Protein AF-A0A126QD47-F1 (afdb_monomer_lite)

Radius of gyration: 19.39 Å; chains: 1; bounding box: 44×40×45 Å

Sequence (115 aa):
MYHCKGTLRVDGKDSHFLIHETQEEDDDRTRIYTSTEMDGAIQYGKPGKRTPMWLSSIMKKEMKYLNDILHGMKPTEEFEKLLTGEAARAAIATADACTKSRYENRKVEVAEITG

Structure (mmCIF, N/CA/C/O backbone):
data_AF-A0A126QD47-F1
#
_entry.id   AF-A0A126QD47-F1
#
loop_
_atom_site.group_PDB
_atom_site.id
_atom_site.type_symbol
_atom_site.label_atom_id
_atom_site.label_alt_id
_atom_site.label_comp_id
_atom_site.label_asym_id
_atom_site.label_entity_id
_atom_site.label_seq_id
_atom_site.pdbx_PDB_ins_code
_atom_site.Cartn_x
_atom_site.Cartn_y
_atom_site.Cartn_z
_atom_site.occupancy
_atom_site.B_iso_or_equiv
_atom_site.auth_seq_id
_atom_site.auth_comp_id
_atom_site.auth_asym_id
_atom_site.auth_atom_id
_atom_site.pdbx_PDB_model_num
ATOM 1 N N . MET A 1 1 ? 19.389 5.104 5.830 1.00 56.38 1 MET A N 1
ATOM 2 C CA . MET A 1 1 ? 18.564 4.238 4.957 1.00 56.38 1 MET A CA 1
ATOM 3 C C . MET A 1 1 ? 18.285 5.015 3.673 1.00 56.38 1 MET A C 1
ATOM 5 O O . MET A 1 1 ? 17.180 5.488 3.475 1.00 56.38 1 MET A O 1
ATOM 9 N N . TYR A 1 2 ? 19.326 5.253 2.869 1.00 69.06 2 TYR A N 1
ATOM 10 C CA . TYR A 1 2 ? 19.276 6.216 1.756 1.00 69.06 2 TYR A CA 1
ATOM 11 C C . TYR A 1 2 ? 19.409 5.561 0.381 1.00 69.06 2 TYR A C 1
ATOM 13 O O . TYR A 1 2 ? 18.902 6.090 -0.596 1.00 69.06 2 TYR A O 1
ATOM 21 N N . HIS A 1 3 ? 20.062 4.400 0.315 1.00 85.44 3 HIS A N 1
ATOM 22 C CA . HIS A 1 3 ? 20.244 3.641 -0.917 1.00 85.44 3 HIS A CA 1
ATOM 23 C C . HIS A 1 3 ? 19.106 2.637 -1.067 1.00 85.44 3 HIS A C 1
ATOM 25 O O . HIS A 1 3 ? 18.998 1.703 -0.269 1.00 85.44 3 HIS A O 1
ATOM 31 N N . CYS A 1 4 ? 18.251 2.863 -2.060 1.00 92.19 4 CYS A N 1
ATOM 32 C CA . CYS A 1 4 ? 17.150 1.974 -2.396 1.00 92.19 4 CYS A CA 1
ATOM 33 C C . CYS A 1 4 ? 17.709 0.694 -3.020 1.00 92.19 4 CYS A C 1
ATOM 35 O O . CYS A 1 4 ? 18.307 0.738 -4.090 1.00 92.19 4 CYS A O 1
ATOM 37 N N . LYS A 1 5 ? 17.574 -0.420 -2.299 1.00 92.38 5 LYS A N 1
ATOM 38 C CA . LYS A 1 5 ? 17.831 -1.785 -2.767 1.00 92.38 5 LYS A CA 1
ATOM 39 C C . LYS A 1 5 ? 17.289 -2.779 -1.745 1.00 92.38 5 LYS A C 1
ATOM 41 O O . LYS A 1 5 ? 17.285 -2.499 -0.544 1.00 92.38 5 LYS A O 1
ATOM 46 N N . GLY A 1 6 ? 16.865 -3.943 -2.216 1.00 93.06 6 GLY A N 1
ATOM 47 C CA . GLY A 1 6 ? 16.581 -5.092 -1.371 1.00 93.06 6 GLY A CA 1
ATOM 48 C C . GLY A 1 6 ? 17.880 -5.805 -1.029 1.00 93.06 6 GLY A C 1
ATOM 49 O O . GLY A 1 6 ? 18.714 -6.011 -1.908 1.00 93.06 6 GLY A O 1
ATOM 50 N N . THR A 1 7 ? 18.058 -6.185 0.235 1.00 94.56 7 THR A N 1
ATOM 51 C CA . THR A 1 7 ? 19.180 -7.026 0.670 1.00 94.56 7 THR A CA 1
ATOM 52 C C . THR A 1 7 ? 18.624 -8.316 1.250 1.00 94.56 7 THR A C 1
ATOM 54 O O . THR A 1 7 ? 17.845 -8.283 2.201 1.00 94.56 7 THR A O 1
ATOM 57 N N . LEU A 1 8 ? 19.044 -9.449 0.693 1.00 94.81 8 LEU A N 1
ATOM 58 C CA . LEU A 1 8 ? 18.697 -10.779 1.177 1.00 94.81 8 LEU A CA 1
ATOM 59 C C . LEU A 1 8 ? 19.953 -11.463 1.730 1.00 94.81 8 LEU A C 1
ATOM 61 O O . LEU A 1 8 ? 20.908 -11.706 0.990 1.00 94.81 8 LEU A O 1
ATOM 65 N N . ARG A 1 9 ? 19.921 -11.785 3.029 1.00 95.81 9 ARG A N 1
ATOM 66 C CA . ARG A 1 9 ? 20.972 -12.507 3.758 1.00 95.81 9 ARG A CA 1
ATOM 67 C C . ARG A 1 9 ? 20.592 -13.983 3.881 1.00 95.81 9 ARG A C 1
ATOM 69 O O . ARG A 1 9 ? 19.625 -14.294 4.569 1.00 95.81 9 ARG A O 1
ATOM 76 N N . VAL A 1 10 ? 21.370 -14.883 3.283 1.00 96.06 10 VAL A N 1
ATOM 77 C CA . VAL A 1 10 ? 21.212 -16.345 3.427 1.00 96.06 10 VAL A CA 1
ATOM 78 C C . VAL A 1 10 ? 22.579 -16.957 3.707 1.00 96.06 10 VAL A C 1
ATOM 80 O O . VAL A 1 10 ? 23.542 -16.643 3.013 1.00 96.06 10 VAL A O 1
ATOM 83 N N . ASP A 1 11 ? 22.687 -17.779 4.754 1.00 95.06 11 ASP A N 1
ATOM 84 C CA . ASP A 1 11 ? 23.931 -18.454 5.165 1.00 95.06 11 ASP A CA 1
ATOM 85 C C . ASP A 1 11 ? 25.148 -17.516 5.273 1.00 95.06 11 ASP A C 1
ATOM 87 O O . ASP A 1 11 ? 26.261 -17.822 4.845 1.00 95.06 11 ASP A O 1
ATOM 91 N N . GLY A 1 12 ? 24.924 -16.312 5.807 1.00 94.06 12 GLY A N 1
ATOM 92 C CA . GLY A 1 12 ? 25.965 -15.291 5.958 1.00 94.06 12 GLY A CA 1
ATOM 93 C C . GLY A 1 12 ? 26.360 -14.564 4.666 1.00 94.06 12 GLY A C 1
ATOM 94 O O . GLY A 1 12 ? 27.220 -13.687 4.722 1.00 94.06 12 GLY A O 1
ATOM 95 N N . LYS A 1 13 ? 25.729 -14.861 3.523 1.00 95.19 13 L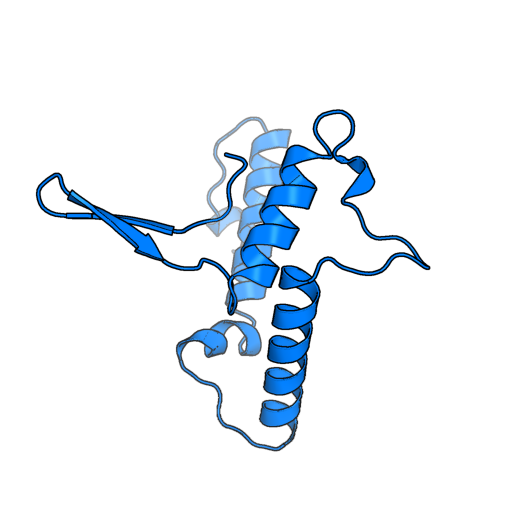YS A N 1
ATOM 96 C CA . LYS A 1 13 ? 25.953 -14.176 2.241 1.00 95.19 13 LYS A CA 1
ATOM 97 C C . LYS A 1 13 ? 24.848 -13.171 1.945 1.00 95.19 13 LYS A C 1
ATOM 99 O O . LYS A 1 13 ? 23.672 -13.470 2.132 1.00 95.19 13 LYS A O 1
ATOM 104 N N . ASP A 1 14 ? 25.245 -12.006 1.445 1.00 95.88 14 ASP A N 1
ATOM 105 C CA . ASP A 1 14 ? 24.334 -10.988 0.926 1.00 95.88 14 ASP A CA 1
ATOM 106 C C . ASP A 1 14 ? 24.128 -11.130 -0.577 1.00 95.88 14 ASP A C 1
ATOM 108 O O . ASP A 1 14 ? 25.084 -11.237 -1.346 1.00 95.88 14 ASP A O 1
ATOM 112 N N . SER A 1 15 ? 22.873 -11.022 -0.991 1.00 94.81 15 SER A N 1
ATOM 113 C CA . SER A 1 15 ? 22.475 -10.746 -2.367 1.00 94.81 15 SER A CA 1
ATOM 114 C C . SER A 1 15 ? 21.606 -9.494 -2.403 1.00 94.81 15 SER A C 1
ATOM 116 O O . SER A 1 15 ? 21.002 -9.115 -1.396 1.00 94.81 15 SER A O 1
ATOM 118 N N . HIS A 1 16 ? 21.576 -8.832 -3.556 1.00 93.69 16 HIS A N 1
ATOM 119 C CA . HIS A 1 16 ? 20.809 -7.609 -3.746 1.00 93.69 16 HIS A CA 1
ATOM 120 C C . HIS A 1 16 ? 19.796 -7.786 -4.871 1.00 93.69 16 HIS A C 1
ATOM 122 O O . HIS A 1 16 ? 20.074 -8.479 -5.848 1.00 93.69 16 HIS A O 1
ATOM 128 N N . PHE A 1 17 ? 18.642 -7.146 -4.728 1.00 95.19 17 PHE A N 1
ATOM 129 C CA . PHE A 1 17 ? 17.587 -7.120 -5.735 1.00 95.19 17 PHE A CA 1
ATOM 130 C C . PHE A 1 17 ? 16.934 -5.736 -5.782 1.00 95.19 17 PHE A C 1
ATOM 132 O O . PHE A 1 17 ? 17.071 -4.948 -4.841 1.00 95.19 17 PHE A O 1
ATOM 139 N N . LEU A 1 18 ? 16.253 -5.437 -6.887 1.00 96.00 18 LEU A N 1
ATOM 140 C CA . LEU A 1 18 ? 15.572 -4.159 -7.075 1.00 96.00 18 LEU A CA 1
ATOM 141 C C . LEU A 1 18 ? 14.333 -4.071 -6.178 1.00 96.00 18 LEU A C 1
ATOM 143 O O . LEU A 1 18 ? 13.591 -5.044 -6.047 1.00 96.00 18 LEU A O 1
ATOM 147 N N . ILE A 1 19 ? 14.111 -2.913 -5.558 1.00 94.88 19 ILE A N 1
ATOM 148 C CA . ILE A 1 19 ? 12.860 -2.638 -4.829 1.00 94.88 19 ILE A CA 1
ATOM 149 C C . ILE A 1 19 ? 11.772 -2.204 -5.806 1.00 94.88 19 ILE A C 1
ATOM 151 O O . ILE A 1 19 ? 10.604 -2.565 -5.645 1.00 94.88 19 ILE A O 1
ATOM 155 N N . HIS A 1 20 ? 12.158 -1.410 -6.797 1.00 95.00 20 HIS A N 1
ATOM 156 C CA . HIS A 1 20 ? 11.292 -0.939 -7.862 1.00 95.00 20 HIS A CA 1
ATOM 157 C C . HIS A 1 20 ? 11.495 -1.743 -9.154 1.00 95.00 20 HIS A C 1
ATOM 159 O O . HIS A 1 20 ? 12.273 -2.694 -9.195 1.00 95.00 20 HIS A O 1
ATOM 165 N N . GLU A 1 21 ? 10.728 -1.434 -10.200 1.00 93.12 21 GLU A N 1
ATOM 166 C CA . GLU A 1 21 ? 10.700 -2.270 -11.407 1.00 93.12 21 GLU A CA 1
ATOM 167 C C . GLU A 1 21 ? 12.016 -2.203 -12.188 1.00 93.12 21 GLU A C 1
ATOM 169 O O . GLU A 1 21 ? 12.393 -3.170 -12.852 1.00 93.12 21 GLU A O 1
ATOM 174 N N . THR A 1 22 ? 12.731 -1.080 -12.086 1.00 95.88 22 THR A N 1
ATOM 175 C CA . THR A 1 22 ? 14.000 -0.863 -12.778 1.00 95.88 22 THR A CA 1
ATOM 176 C C . THR A 1 22 ? 15.051 -0.222 -11.875 1.00 95.88 22 THR A C 1
ATOM 178 O O . THR A 1 22 ? 14.740 0.392 -10.851 1.00 95.88 22 THR A O 1
ATOM 181 N N . GLN A 1 23 ? 16.320 -0.341 -12.279 1.00 95.69 23 GLN A N 1
ATOM 182 C CA . GLN A 1 23 ? 17.434 0.311 -11.588 1.00 95.69 23 GLN A CA 1
ATOM 183 C C . GLN A 1 23 ? 17.271 1.836 -11.585 1.00 95.69 23 GLN A C 1
ATOM 185 O O . GLN A 1 23 ? 17.573 2.470 -10.579 1.00 95.69 23 GLN A O 1
ATOM 190 N N . GLU A 1 24 ? 16.739 2.432 -12.660 1.00 96.19 24 GLU A N 1
ATOM 191 C CA . GLU A 1 24 ? 16.526 3.882 -12.718 1.00 96.19 24 GLU A CA 1
ATOM 192 C C . GLU A 1 24 ? 15.530 4.370 -11.656 1.00 96.19 24 GLU A C 1
ATOM 194 O O . GLU A 1 24 ? 15.697 5.462 -11.118 1.00 96.19 24 GLU A O 1
ATOM 199 N N . GLU A 1 25 ? 14.504 3.579 -11.326 1.00 95.44 25 GLU A N 1
ATOM 200 C CA . GLU A 1 25 ? 13.537 3.927 -10.277 1.00 95.44 25 GLU A CA 1
ATOM 201 C C . GLU A 1 25 ? 14.159 3.868 -8.872 1.00 95.44 25 GLU A C 1
ATOM 203 O O . GLU A 1 25 ? 13.915 4.757 -8.047 1.00 95.44 25 GLU A O 1
ATOM 208 N N . ASP A 1 26 ? 14.992 2.857 -8.609 1.00 95.25 26 ASP A N 1
ATOM 209 C CA . ASP A 1 26 ? 15.757 2.730 -7.362 1.00 95.25 26 ASP A CA 1
ATOM 210 C C . ASP A 1 26 ? 16.810 3.846 -7.226 1.00 95.25 26 ASP A C 1
ATOM 212 O O . ASP A 1 26 ? 16.981 4.421 -6.141 1.00 95.25 26 ASP A O 1
ATOM 216 N N . ASP A 1 27 ? 17.471 4.215 -8.324 1.00 94.56 27 ASP A N 1
ATOM 217 C CA . ASP A 1 27 ? 18.439 5.312 -8.376 1.00 94.56 27 ASP A CA 1
ATOM 218 C C . ASP A 1 27 ? 17.755 6.672 -8.176 1.00 94.56 27 ASP A C 1
ATOM 220 O O . ASP A 1 27 ? 18.241 7.497 -7.395 1.00 94.56 27 ASP A O 1
ATOM 224 N N . ASP A 1 28 ? 16.596 6.903 -8.807 1.00 92.94 28 ASP A N 1
ATOM 225 C CA . ASP A 1 28 ? 15.779 8.109 -8.619 1.00 92.94 28 ASP A CA 1
ATOM 226 C C . ASP A 1 28 ? 15.368 8.264 -7.153 1.00 92.94 28 ASP A C 1
ATOM 228 O O . ASP A 1 28 ? 15.543 9.334 -6.559 1.00 92.94 28 ASP A O 1
ATOM 232 N N . ARG A 1 29 ? 14.893 7.179 -6.528 1.00 91.75 29 ARG A N 1
ATOM 233 C CA . ARG A 1 29 ? 14.544 7.180 -5.106 1.00 91.75 29 ARG A CA 1
ATOM 234 C C . ARG A 1 29 ? 15.764 7.442 -4.232 1.00 91.75 29 ARG A C 1
ATOM 236 O O . ARG A 1 29 ? 15.691 8.295 -3.348 1.00 91.75 29 ARG A O 1
ATOM 243 N N . THR A 1 30 ? 16.882 6.769 -4.492 1.00 92.06 30 THR A N 1
ATOM 244 C CA . THR A 1 30 ? 18.137 6.994 -3.764 1.00 92.06 30 THR A CA 1
ATOM 245 C C . THR A 1 30 ? 18.543 8.462 -3.832 1.00 92.06 30 THR A C 1
ATOM 247 O O . THR A 1 30 ? 18.771 9.085 -2.799 1.00 92.06 30 THR A O 1
ATOM 250 N N . ARG A 1 31 ? 18.549 9.050 -5.033 1.00 91.00 31 A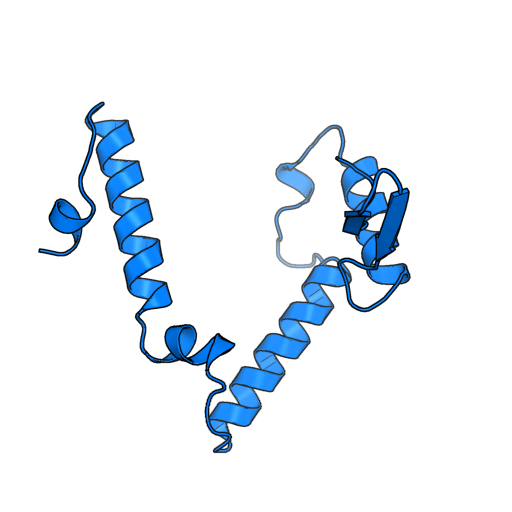RG A N 1
ATOM 251 C CA . ARG A 1 31 ? 18.872 10.461 -5.271 1.00 91.00 31 ARG A CA 1
ATOM 252 C C . ARG A 1 31 ? 17.923 11.407 -4.531 1.00 91.00 31 ARG A C 1
ATOM 254 O O . ARG A 1 31 ? 18.368 12.403 -3.967 1.00 91.00 31 ARG A O 1
ATOM 261 N N . ILE A 1 32 ? 16.618 11.133 -4.527 1.00 89.00 32 ILE A N 1
ATOM 262 C CA . ILE A 1 32 ? 15.640 11.959 -3.803 1.00 89.00 32 ILE A CA 1
ATOM 263 C C . ILE A 1 32 ? 15.954 11.947 -2.307 1.00 89.00 32 ILE A C 1
ATOM 265 O O . ILE A 1 32 ? 16.126 13.013 -1.724 1.00 89.00 32 ILE A O 1
ATOM 269 N N . TYR A 1 33 ? 16.101 10.768 -1.704 1.00 87.31 33 TYR A N 1
ATOM 270 C CA . TYR A 1 33 ? 16.293 10.654 -0.258 1.00 87.31 33 TYR A CA 1
ATOM 271 C C . TYR A 1 33 ? 17.689 11.081 0.216 1.00 87.31 33 TYR A C 1
ATOM 273 O O . TYR A 1 33 ? 17.814 11.492 1.366 1.00 87.31 33 TYR A O 1
ATOM 281 N N . THR A 1 34 ? 18.717 11.046 -0.640 1.00 86.81 34 THR A N 1
ATOM 282 C CA . THR A 1 34 ? 20.033 11.639 -0.335 1.00 86.81 34 THR A CA 1
ATOM 283 C C . THR A 1 34 ? 20.057 13.158 -0.514 1.00 86.81 34 THR A C 1
ATOM 285 O O . THR A 1 34 ? 20.789 13.838 0.194 1.00 86.81 34 THR A O 1
ATOM 288 N N . SER A 1 35 ? 19.262 13.716 -1.435 1.00 78.31 35 SER A N 1
ATOM 289 C CA . SER A 1 35 ? 19.246 15.165 -1.707 1.00 78.31 35 SER A CA 1
ATOM 290 C C . SER A 1 35 ? 18.349 15.980 -0.768 1.00 78.31 35 SER A C 1
ATOM 292 O O . SER A 1 35 ? 18.590 17.171 -0.584 1.00 78.31 35 SER A O 1
ATOM 294 N N . THR A 1 36 ? 17.321 15.376 -0.159 1.00 62.72 36 THR A N 1
ATOM 295 C CA . THR A 1 36 ? 16.351 16.082 0.702 1.00 62.72 36 THR A CA 1
ATOM 296 C C . THR A 1 36 ? 16.733 16.128 2.187 1.00 62.72 36 THR A C 1
ATOM 298 O O . THR A 1 36 ? 15.855 16.347 3.017 1.00 62.72 36 THR A O 1
ATOM 301 N N . GLU A 1 37 ? 18.007 15.930 2.551 1.00 55.69 37 GLU A N 1
ATOM 302 C CA . GLU A 1 37 ? 18.456 15.810 3.955 1.00 55.69 37 GLU A CA 1
ATOM 303 C C . GLU A 1 37 ? 18.105 17.003 4.868 1.00 55.69 37 GLU A C 1
ATOM 305 O O . GLU A 1 37 ? 18.147 16.852 6.086 1.00 55.69 37 GLU A O 1
ATOM 310 N N . MET A 1 38 ? 17.706 18.162 4.327 1.00 51.31 38 MET A N 1
ATOM 311 C CA . MET A 1 38 ? 17.384 19.350 5.132 1.00 51.31 38 MET A CA 1
ATOM 312 C C . MET A 1 38 ? 15.899 19.748 5.182 1.00 51.31 38 MET A C 1
ATOM 314 O O . MET A 1 38 ? 15.546 20.552 6.041 1.00 51.31 38 MET A O 1
ATOM 318 N N . ASP A 1 39 ? 15.019 19.210 4.324 1.00 60.09 39 ASP A N 1
ATOM 319 C CA . ASP A 1 39 ? 13.583 19.549 4.363 1.00 60.09 39 ASP A CA 1
ATOM 320 C C . ASP A 1 39 ? 12.681 18.463 3.742 1.00 60.09 39 ASP A C 1
ATOM 322 O O . ASP A 1 39 ? 12.399 18.438 2.538 1.00 60.09 39 ASP A O 1
ATOM 326 N N . GLY A 1 40 ? 12.171 17.572 4.596 1.00 65.06 40 GLY A N 1
ATOM 327 C CA . GLY A 1 40 ? 11.204 16.539 4.216 1.00 65.06 40 GLY A CA 1
ATOM 328 C C . GLY A 1 40 ? 9.863 17.092 3.712 1.00 65.06 40 GLY A C 1
ATOM 329 O O . GLY A 1 40 ? 9.136 16.371 3.026 1.00 65.06 40 GLY A O 1
ATOM 330 N N . ALA A 1 41 ? 9.536 18.369 3.962 1.00 65.12 41 ALA A N 1
ATOM 331 C CA . ALA A 1 41 ? 8.314 18.986 3.445 1.00 65.12 41 ALA A CA 1
ATOM 332 C C . ALA A 1 41 ? 8.319 19.084 1.906 1.00 65.12 41 ALA A C 1
ATOM 334 O O . ALA A 1 41 ? 7.263 19.103 1.267 1.00 65.12 41 ALA A O 1
ATOM 335 N N . ILE A 1 42 ? 9.501 19.075 1.276 1.00 63.19 42 ILE A N 1
ATOM 336 C CA . ILE A 1 42 ? 9.652 19.121 -0.186 1.00 63.19 42 ILE A CA 1
ATOM 337 C C . ILE A 1 42 ? 9.033 17.886 -0.862 1.00 63.19 42 ILE A C 1
ATOM 339 O O . ILE A 1 42 ? 8.568 17.998 -2.005 1.00 63.19 42 ILE A O 1
ATOM 343 N N . GLN A 1 43 ? 8.966 16.752 -0.156 1.00 77.88 43 GLN A N 1
ATOM 344 C CA . GLN A 1 43 ? 8.424 15.487 -0.660 1.00 77.88 43 GLN A CA 1
ATOM 345 C C . GLN A 1 43 ? 6.892 15.496 -0.803 1.00 77.88 43 GLN A C 1
ATOM 347 O O . GLN A 1 43 ? 6.344 14.667 -1.529 1.00 77.88 43 GLN A O 1
ATOM 352 N N . TYR A 1 44 ? 6.191 16.454 -0.185 1.00 85.44 44 TYR A N 1
ATOM 353 C CA . TYR A 1 44 ? 4.744 16.580 -0.335 1.00 85.44 44 TYR A CA 1
ATOM 354 C C . TYR A 1 44 ? 4.378 17.199 -1.692 1.00 85.44 44 TYR A C 1
ATOM 356 O O . TYR A 1 44 ? 4.949 18.204 -2.153 1.00 85.44 44 TYR A O 1
ATOM 364 N N . GLY A 1 45 ? 3.400 16.568 -2.342 1.00 87.56 45 GLY A N 1
ATOM 365 C CA . GLY A 1 45 ? 2.843 17.018 -3.611 1.00 87.56 45 GLY A CA 1
ATOM 366 C C . GLY A 1 45 ? 2.133 18.368 -3.486 1.00 87.56 45 GLY A C 1
ATOM 367 O O . GLY A 1 45 ? 1.576 18.709 -2.447 1.00 87.56 45 GLY A O 1
ATOM 368 N N . LYS A 1 46 ? 2.151 19.145 -4.571 1.00 89.06 46 LYS A N 1
ATOM 369 C CA . LYS A 1 46 ? 1.339 20.357 -4.755 1.00 89.06 46 LYS A CA 1
ATOM 370 C C . LYS A 1 46 ? 1.052 20.550 -6.249 1.00 89.06 46 LYS A C 1
ATOM 372 O O . LYS A 1 46 ? 1.810 20.005 -7.060 1.00 89.06 46 LYS A O 1
ATOM 377 N N . PRO A 1 47 ? 0.021 21.320 -6.639 1.00 93.06 47 PRO A N 1
ATOM 378 C CA . PRO A 1 47 ? -0.257 21.593 -8.046 1.00 93.06 47 PRO A CA 1
ATOM 379 C C . PRO A 1 47 ? 0.993 22.069 -8.800 1.00 93.06 47 PRO A C 1
ATOM 381 O O . PRO A 1 47 ? 1.767 22.882 -8.292 1.00 93.06 47 PRO A O 1
ATOM 384 N N . GLY A 1 48 ? 1.213 21.519 -9.995 1.00 91.25 48 GLY A N 1
ATOM 385 C CA . GLY A 1 48 ? 2.377 21.822 -10.834 1.00 91.25 48 GLY A CA 1
ATOM 386 C C . GLY A 1 48 ? 3.661 21.042 -10.510 1.00 91.25 48 GLY A C 1
ATOM 387 O O . GLY A 1 48 ? 4.611 21.127 -11.285 1.00 91.25 48 GLY A O 1
ATOM 388 N N . LYS A 1 49 ? 3.719 20.252 -9.425 1.00 89.50 49 LYS A N 1
ATOM 389 C CA . LYS A 1 49 ? 4.835 19.317 -9.184 1.00 89.50 49 LYS A CA 1
ATOM 390 C C . LYS A 1 49 ? 4.596 17.974 -9.879 1.00 89.50 49 LYS A C 1
ATOM 392 O O . LYS A 1 49 ? 3.486 17.450 -9.863 1.00 89.50 49 LYS A O 1
ATOM 397 N N . ARG A 1 50 ? 5.665 17.391 -10.431 1.00 88.38 50 ARG A N 1
ATOM 398 C CA . ARG A 1 50 ? 5.676 16.003 -10.920 1.00 88.38 50 ARG A CA 1
ATOM 399 C C . ARG A 1 50 ? 6.024 15.036 -9.791 1.00 88.38 50 ARG A C 1
ATOM 401 O O . ARG A 1 50 ? 6.777 15.392 -8.886 1.00 88.38 50 ARG A O 1
ATOM 408 N N . THR A 1 51 ? 5.475 13.829 -9.859 1.00 91.62 51 THR A N 1
ATOM 409 C CA . THR A 1 51 ? 5.794 12.738 -8.934 1.00 91.62 51 THR A CA 1
ATOM 410 C C . THR A 1 51 ? 7.157 12.107 -9.265 1.00 91.62 51 THR A C 1
ATOM 412 O O . THR A 1 51 ? 7.579 12.157 -10.423 1.00 91.62 51 THR A O 1
ATOM 415 N N . PRO A 1 52 ? 7.850 11.516 -8.271 1.00 93.00 52 PRO A N 1
ATOM 416 C CA . PRO A 1 52 ? 9.014 10.652 -8.495 1.00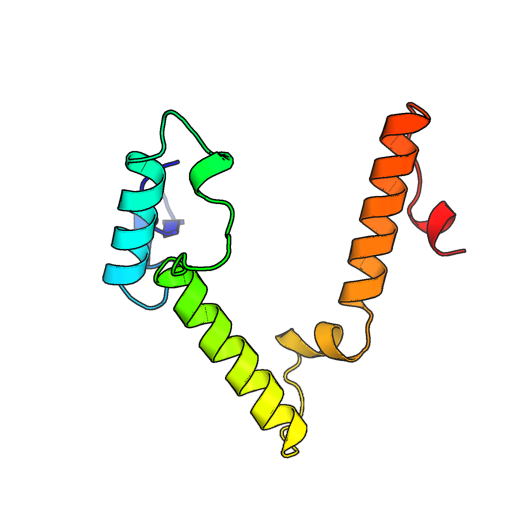 93.00 52 PRO A CA 1
ATOM 417 C C . PRO A 1 52 ? 8.717 9.479 -9.432 1.00 93.00 52 PRO A C 1
ATOM 419 O O . PRO A 1 52 ? 7.558 9.066 -9.545 1.00 93.00 52 PRO A O 1
ATOM 422 N N . MET A 1 53 ? 9.753 8.899 -10.048 1.00 94.62 53 MET A N 1
ATOM 423 C CA . MET A 1 53 ? 9.583 7.815 -11.027 1.00 94.62 53 MET A CA 1
ATOM 424 C C . MET A 1 53 ? 8.874 6.604 -10.416 1.00 94.62 53 MET A C 1
ATOM 426 O O . MET A 1 53 ? 7.822 6.198 -10.908 1.00 94.62 53 MET A O 1
ATOM 430 N N . TRP A 1 54 ? 9.377 6.120 -9.278 1.00 93.75 54 TRP A N 1
ATOM 431 C CA . TRP A 1 54 ? 8.814 4.975 -8.558 1.00 93.75 54 TRP A CA 1
ATOM 432 C C . TRP A 1 54 ? 7.336 5.168 -8.176 1.00 93.75 54 TRP A C 1
ATOM 434 O O . TRP A 1 54 ? 6.543 4.228 -8.242 1.00 93.75 54 TRP A O 1
ATOM 444 N N . LEU A 1 55 ? 6.934 6.396 -7.821 1.00 94.69 55 LEU A N 1
ATOM 445 C CA . LEU A 1 55 ? 5.544 6.714 -7.487 1.00 94.69 55 LEU A CA 1
ATOM 446 C C . LEU A 1 55 ? 4.673 6.796 -8.749 1.00 94.69 55 LEU A C 1
ATOM 448 O O . LEU A 1 55 ? 3.550 6.303 -8.767 1.00 94.69 55 LEU A O 1
ATOM 452 N N . SER A 1 56 ? 5.183 7.391 -9.830 1.00 94.88 56 SER A N 1
ATOM 453 C CA . SER A 1 56 ? 4.453 7.461 -11.099 1.00 94.88 56 SER A CA 1
ATOM 454 C C . SER A 1 56 ? 4.178 6.074 -11.682 1.00 94.88 56 SER A C 1
ATOM 456 O O . SER A 1 56 ? 3.078 5.828 -12.181 1.00 94.88 56 SER A O 1
ATOM 458 N N . SER A 1 57 ? 5.148 5.164 -11.608 1.00 95.75 57 SER A N 1
ATOM 459 C CA . SER A 1 57 ? 5.010 3.811 -12.147 1.00 95.75 57 SER A CA 1
ATOM 460 C C . SER A 1 57 ? 3.976 2.987 -11.388 1.00 95.75 57 SER A C 1
ATOM 462 O O . SER A 1 57 ? 3.116 2.373 -12.024 1.00 95.75 57 SER A O 1
ATOM 464 N N . ILE A 1 58 ? 3.961 3.038 -10.050 1.00 95.81 58 ILE A N 1
ATOM 465 C CA . ILE A 1 58 ? 2.931 2.325 -9.282 1.00 95.81 58 ILE A CA 1
ATOM 466 C C . ILE A 1 58 ? 1.532 2.919 -9.501 1.00 95.81 58 ILE A C 1
ATOM 468 O O . ILE A 1 58 ? 0.584 2.159 -9.673 1.00 95.81 58 ILE A O 1
ATOM 472 N N . MET A 1 59 ? 1.399 4.248 -9.631 1.00 96.81 59 MET A N 1
ATOM 473 C CA . MET A 1 59 ? 0.116 4.889 -9.971 1.00 96.81 59 MET A CA 1
ATOM 474 C C . MET A 1 59 ? -0.422 4.413 -11.328 1.00 96.81 59 MET A C 1
ATOM 476 O O . MET A 1 59 ? -1.618 4.174 -11.479 1.00 96.81 59 MET A O 1
ATOM 480 N N . LYS A 1 60 ? 0.448 4.247 -12.336 1.00 97.44 60 LYS A N 1
ATOM 481 C CA . LYS A 1 60 ? 0.041 3.702 -13.644 1.00 97.44 60 LYS A CA 1
ATOM 482 C C . LYS A 1 60 ? -0.453 2.261 -13.523 1.00 97.44 60 LYS A C 1
ATOM 484 O O . LYS A 1 60 ? -1.459 1.921 -14.143 1.00 97.44 60 LYS A O 1
ATOM 489 N N . LYS A 1 61 ? 0.236 1.428 -12.734 1.00 97.06 61 LYS A N 1
ATOM 490 C CA . LYS A 1 61 ? -0.167 0.036 -12.475 1.00 97.06 61 LYS A CA 1
ATOM 491 C C . LYS A 1 61 ? -1.513 -0.030 -11.755 1.00 97.06 61 LYS A C 1
ATOM 493 O O . LYS A 1 61 ? -2.386 -0.773 -12.190 1.00 97.06 61 LYS A O 1
ATOM 498 N N . GLU A 1 62 ? -1.708 0.798 -10.734 1.00 98.06 62 GLU A N 1
ATOM 499 C CA . GLU A 1 62 ? -2.964 0.897 -9.985 1.00 98.06 62 GLU A CA 1
ATOM 500 C C . GLU A 1 62 ? -4.133 1.330 -10.883 1.00 98.06 62 GLU A C 1
ATOM 502 O O . GLU A 1 62 ? -5.171 0.671 -10.912 1.00 98.06 62 GLU A O 1
ATOM 507 N N . MET A 1 63 ? -3.959 2.385 -11.688 1.00 98.44 63 MET A N 1
ATOM 508 C CA . MET A 1 63 ? -5.005 2.852 -12.609 1.00 98.44 63 MET A CA 1
ATOM 509 C C . MET A 1 63 ? -5.319 1.839 -13.707 1.00 98.44 63 MET A C 1
ATOM 511 O O . MET A 1 63 ? -6.480 1.689 -14.088 1.00 98.44 63 MET A O 1
ATOM 515 N N . LYS A 1 64 ? -4.309 1.110 -14.198 1.00 98.31 64 LYS A N 1
ATOM 516 C CA . LYS A 1 64 ? -4.533 -0.003 -15.121 1.00 98.31 64 LYS A CA 1
ATOM 517 C C . LYS A 1 64 ? -5.347 -1.114 -14.457 1.00 98.31 64 LYS A C 1
ATOM 519 O O . LYS A 1 64 ? -6.315 -1.568 -15.057 1.00 98.31 64 LYS A O 1
ATOM 524 N N . TYR A 1 65 ? -4.985 -1.522 -13.242 1.00 98.19 65 TYR A N 1
ATOM 525 C CA . TYR A 1 65 ? -5.703 -2.567 -12.513 1.00 98.19 65 TYR A CA 1
ATOM 526 C C . TYR A 1 65 ? -7.165 -2.172 -12.282 1.00 98.19 65 TYR A C 1
ATOM 528 O O . TYR A 1 65 ? -8.069 -2.929 -12.625 1.00 98.19 65 TYR A O 1
ATOM 536 N N . LEU A 1 66 ? -7.408 -0.945 -11.812 1.00 98.38 66 LEU A N 1
ATOM 537 C CA . LEU A 1 66 ? -8.756 -0.396 -11.678 1.00 98.38 66 LEU A CA 1
ATOM 538 C C . LEU A 1 66 ? -9.519 -0.445 -13.007 1.00 98.38 66 LEU A C 1
ATOM 540 O O . LEU A 1 66 ? -10.641 -0.944 -13.051 1.00 98.38 66 LEU A O 1
ATOM 544 N N . ASN A 1 67 ? -8.918 0.053 -14.091 1.00 98.62 67 ASN A N 1
ATOM 545 C CA . ASN A 1 67 ? -9.548 0.045 -15.406 1.00 98.62 67 ASN A CA 1
ATOM 546 C C . ASN A 1 67 ? -9.918 -1.375 -15.846 1.00 98.62 67 ASN A C 1
ATOM 548 O O . ASN A 1 67 ? -11.029 -1.597 -16.315 1.00 98.62 67 ASN A O 1
ATOM 552 N N . ASP A 1 68 ? -9.017 -2.337 -15.684 1.00 98.50 68 ASP A N 1
ATOM 553 C CA . ASP A 1 68 ? -9.257 -3.711 -16.107 1.00 98.50 68 ASP A CA 1
ATOM 554 C C . ASP A 1 68 ? -10.384 -4.372 -15.285 1.00 98.50 68 ASP A C 1
ATOM 556 O O . ASP A 1 68 ? -11.237 -5.055 -15.859 1.00 98.50 68 ASP A O 1
ATOM 560 N N . ILE A 1 69 ? -10.460 -4.113 -13.971 1.00 98.31 69 ILE A N 1
ATOM 561 C CA . ILE A 1 69 ? -11.580 -4.544 -13.111 1.00 98.31 69 ILE A CA 1
ATOM 562 C C . ILE A 1 69 ? -12.906 -3.957 -13.606 1.00 98.31 69 ILE A C 1
ATOM 564 O O . ILE A 1 69 ? -13.892 -4.683 -13.746 1.00 98.31 69 ILE A O 1
ATOM 568 N N . LEU A 1 70 ? -12.932 -2.663 -13.941 1.00 98.19 70 LEU A N 1
ATOM 569 C CA . LEU A 1 70 ? -14.124 -2.003 -14.489 1.00 98.19 70 LEU A CA 1
ATOM 570 C C . LEU A 1 70 ? -14.549 -2.569 -15.857 1.00 98.19 70 LEU A C 1
ATOM 572 O O . LEU A 1 70 ? -15.715 -2.452 -16.225 1.00 98.19 70 LEU A O 1
ATOM 576 N N . HIS A 1 71 ? -13.635 -3.221 -16.581 1.00 98.50 71 HIS A N 1
ATOM 577 C CA . HIS A 1 71 ? -13.904 -3.920 -17.842 1.00 98.50 71 HIS A CA 1
ATOM 578 C C . HIS A 1 71 ? -14.141 -5.433 -17.670 1.00 98.50 71 HIS A C 1
ATOM 580 O O . HIS A 1 71 ? -14.175 -6.169 -18.656 1.00 98.50 71 HIS A O 1
ATOM 586 N N . GLY A 1 72 ? -14.348 -5.912 -16.440 1.00 97.88 72 GLY A N 1
ATOM 587 C CA . GLY A 1 72 ? -14.774 -7.287 -16.166 1.00 97.88 72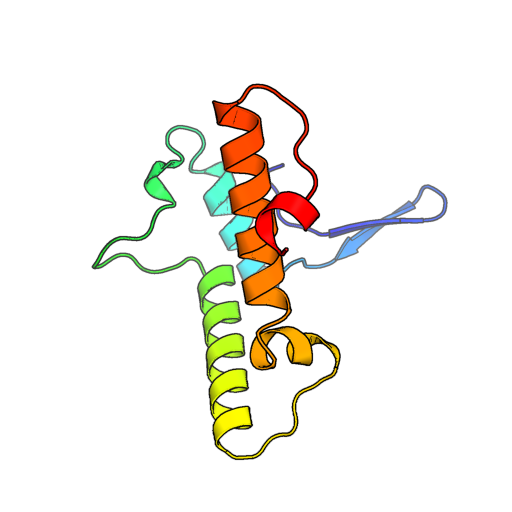 GLY A CA 1
ATOM 588 C C . GLY A 1 72 ? -13.650 -8.273 -15.845 1.00 97.88 72 GLY A C 1
ATOM 589 O O . GLY A 1 72 ? -13.909 -9.477 -15.773 1.00 97.88 72 GLY A O 1
ATOM 590 N N . MET A 1 73 ? -12.418 -7.804 -15.620 1.00 97.94 73 MET A N 1
ATOM 591 C CA . MET A 1 73 ? -11.387 -8.632 -14.990 1.00 97.94 73 MET A CA 1
ATOM 592 C C . MET A 1 73 ? -11.865 -9.084 -13.600 1.00 97.94 73 MET A C 1
ATOM 594 O O . MET A 1 73 ? -12.457 -8.310 -12.847 1.00 97.94 73 MET A O 1
ATOM 598 N N . LYS A 1 74 ? -11.593 -10.342 -13.239 1.00 97.25 74 LYS A N 1
ATOM 599 C CA . LYS A 1 74 ? -11.821 -10.824 -11.872 1.00 97.25 74 LYS A CA 1
ATOM 600 C C . LYS A 1 74 ? -10.679 -10.368 -10.955 1.00 97.25 74 LYS A C 1
ATOM 602 O O . LYS A 1 74 ? -9.528 -10.475 -11.378 1.00 97.25 74 LYS A O 1
ATOM 607 N N . PRO A 1 75 ? -10.967 -9.924 -9.720 1.00 96.06 75 PRO A N 1
ATOM 608 C CA . PRO A 1 75 ? -9.927 -9.565 -8.763 1.00 96.06 75 PRO A CA 1
ATOM 609 C C . PRO A 1 75 ? -8.967 -10.722 -8.492 1.00 96.06 75 PRO A C 1
ATOM 611 O O . PRO A 1 75 ? -9.396 -11.871 -8.374 1.00 96.06 75 PRO A O 1
ATOM 614 N N . THR A 1 76 ? -7.678 -10.417 -8.367 1.00 95.69 76 THR A N 1
ATOM 615 C CA . THR A 1 76 ? -6.703 -11.356 -7.805 1.00 95.69 76 THR A CA 1
ATOM 616 C C . THR A 1 76 ? -6.848 -11.415 -6.284 1.00 95.69 76 THR A C 1
ATOM 618 O O . THR A 1 76 ? -7.233 -10.427 -5.656 1.00 95.69 76 THR A O 1
ATOM 621 N N . GLU A 1 77 ? -6.500 -12.559 -5.688 1.00 96.75 77 GLU A N 1
ATOM 622 C CA . GLU A 1 77 ? -6.549 -12.773 -4.230 1.00 96.75 77 GLU A CA 1
ATOM 623 C C . GLU A 1 77 ? -5.757 -11.700 -3.463 1.00 96.75 77 GLU A C 1
ATOM 625 O O . GLU A 1 77 ? -6.212 -11.185 -2.446 1.00 96.75 77 GLU A O 1
ATOM 630 N N . GLU A 1 78 ? -4.608 -11.286 -4.007 1.00 97.31 78 GLU A N 1
ATOM 631 C CA . GLU A 1 78 ? -3.747 -10.252 -3.424 1.00 97.31 78 GLU A CA 1
ATOM 632 C C . GLU A 1 78 ? -4.466 -8.904 -3.221 1.00 97.31 78 GLU A C 1
ATOM 634 O O . GLU A 1 78 ? -4.259 -8.239 -2.205 1.00 97.31 78 GLU A O 1
ATOM 639 N N . PHE A 1 79 ? -5.333 -8.499 -4.156 1.00 97.38 79 PHE A N 1
ATOM 640 C CA . PHE A 1 79 ? -5.976 -7.178 -4.148 1.00 97.38 79 PHE A CA 1
ATOM 641 C C . PHE A 1 79 ? -7.467 -7.216 -3.805 1.00 97.38 79 PHE A C 1
ATOM 643 O O . PHE A 1 79 ? -8.111 -6.167 -3.758 1.00 97.38 79 PHE A O 1
ATOM 650 N N . GLU A 1 80 ? -8.036 -8.390 -3.538 1.00 97.25 80 GLU A N 1
ATOM 651 C CA . GLU A 1 80 ? -9.467 -8.562 -3.267 1.00 97.25 80 GLU A CA 1
ATOM 652 C C . GLU A 1 80 ? -9.956 -7.651 -2.130 1.00 97.25 80 GLU A C 1
ATOM 654 O O . GLU A 1 80 ? -10.969 -6.958 -2.253 1.00 97.25 80 GLU A O 1
ATOM 659 N N . LYS A 1 81 ? -9.178 -7.558 -1.047 1.00 98.12 81 LYS A N 1
ATOM 660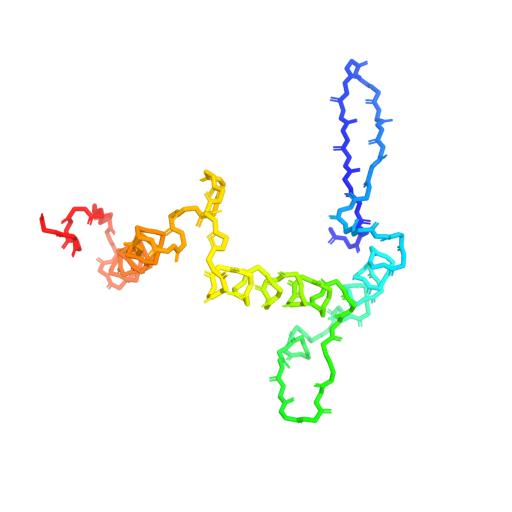 C CA . LYS A 1 81 ? -9.515 -6.751 0.137 1.00 98.12 81 LYS A CA 1
ATOM 661 C C . LYS A 1 81 ? -9.587 -5.247 -0.128 1.00 98.12 81 LYS A C 1
ATOM 663 O O . LYS A 1 81 ? -10.212 -4.522 0.653 1.00 98.12 81 LYS A O 1
ATOM 668 N N . LEU A 1 82 ? -8.973 -4.775 -1.216 1.00 98.06 82 LEU A N 1
ATOM 669 C CA . LEU A 1 82 ? -9.073 -3.384 -1.663 1.00 98.06 82 LEU A CA 1
ATOM 670 C C . LEU A 1 82 ? -10.442 -3.084 -2.296 1.00 98.06 82 LEU A C 1
ATOM 672 O O . LEU A 1 82 ? -10.840 -1.925 -2.356 1.00 98.06 82 LEU A O 1
ATOM 676 N N . LEU A 1 83 ? -11.185 -4.114 -2.720 1.00 97.75 83 LEU A N 1
ATOM 677 C CA . LEU A 1 83 ? -12.490 -3.991 -3.379 1.00 97.75 83 LEU A CA 1
ATOM 678 C C . LEU A 1 83 ? -13.666 -4.331 -2.451 1.00 97.75 83 LEU A C 1
ATOM 680 O O . LEU A 1 83 ? -14.748 -3.770 -2.599 1.00 97.75 83 LEU A O 1
ATOM 684 N N . THR A 1 84 ? -13.469 -5.203 -1.457 1.00 97.69 84 THR A N 1
ATOM 685 C CA . THR A 1 84 ? -14.509 -5.561 -0.464 1.00 97.69 84 THR A CA 1
ATOM 686 C C . THR A 1 84 ? -14.718 -4.483 0.612 1.00 97.69 84 THR A C 1
ATOM 688 O O . THR A 1 84 ? -15.679 -4.507 1.392 1.00 97.69 84 THR A O 1
ATOM 691 N N . GLY A 1 85 ? -13.792 -3.525 0.684 1.00 97.25 85 GLY A N 1
ATOM 692 C CA . GLY A 1 85 ? -13.717 -2.516 1.735 1.00 97.25 85 GLY A CA 1
ATOM 693 C C . GLY A 1 85 ? -13.155 -3.044 3.058 1.00 97.25 85 GLY A C 1
ATOM 694 O O . GLY A 1 85 ? -13.154 -2.301 4.036 1.00 97.25 85 GLY A O 1
ATOM 695 N N . GLU A 1 86 ? -12.688 -4.295 3.123 1.00 98.00 86 GLU A N 1
ATOM 696 C CA . GLU A 1 86 ? -12.032 -4.848 4.317 1.00 98.00 86 GLU A CA 1
ATOM 697 C C . GLU A 1 86 ? -10.774 -4.044 4.666 1.00 98.00 86 GLU A C 1
ATOM 699 O O . GLU A 1 86 ? -10.659 -3.543 5.783 1.00 98.00 86 GLU A O 1
ATOM 704 N N . ALA A 1 87 ? -9.876 -3.839 3.695 1.00 97.81 87 ALA A N 1
ATOM 705 C CA . ALA A 1 87 ? -8.628 -3.111 3.921 1.00 97.81 87 ALA A CA 1
ATOM 706 C C . ALA A 1 87 ? -8.880 -1.651 4.335 1.00 97.81 87 ALA A C 1
ATOM 708 O O . ALA A 1 87 ? -8.250 -1.152 5.267 1.00 97.81 87 ALA A O 1
ATOM 709 N N . ALA A 1 88 ? -9.843 -0.984 3.687 1.00 98.06 88 ALA A N 1
ATOM 710 C CA . ALA A 1 88 ? -10.208 0.394 4.004 1.00 98.06 88 ALA A CA 1
ATOM 711 C C . ALA A 1 88 ? -10.747 0.526 5.439 1.00 98.06 88 ALA A C 1
ATOM 713 O O . ALA A 1 88 ? -10.278 1.371 6.201 1.00 98.06 88 ALA A O 1
ATOM 714 N N . ARG A 1 89 ? -11.693 -0.337 5.837 1.00 98.00 89 ARG A N 1
ATOM 715 C CA . ARG A 1 89 ? -12.267 -0.315 7.192 1.00 98.00 89 ARG A CA 1
ATOM 716 C C . ARG A 1 89 ? -11.226 -0.665 8.252 1.00 98.00 89 ARG A C 1
ATOM 718 O O . ARG A 1 89 ? -11.155 0.025 9.262 1.00 98.00 89 ARG A O 1
ATOM 725 N N . ALA A 1 90 ? -10.395 -1.680 8.015 1.00 98.00 90 ALA A N 1
ATOM 726 C CA . ALA A 1 90 ? -9.354 -2.094 8.954 1.00 98.00 90 ALA A CA 1
ATOM 727 C C . ALA A 1 90 ? -8.301 -0.995 9.186 1.00 98.00 90 ALA A C 1
ATOM 729 O O . ALA A 1 90 ? -7.901 -0.750 10.329 1.00 98.00 90 ALA A O 1
ATOM 730 N N . ALA A 1 91 ? -7.882 -0.306 8.117 1.00 98.12 91 ALA A N 1
ATOM 731 C CA . ALA A 1 91 ? -6.915 0.784 8.201 1.00 98.12 91 ALA A CA 1
ATOM 732 C C . ALA A 1 91 ? -7.454 1.962 9.027 1.00 98.12 91 ALA A C 1
ATOM 734 O O . ALA A 1 91 ? -6.781 2.416 9.953 1.00 98.12 91 ALA A O 1
ATOM 735 N N . ILE A 1 92 ? -8.679 2.419 8.739 1.00 98.31 92 ILE A N 1
ATOM 736 C CA . ILE A 1 92 ? -9.291 3.539 9.467 1.00 98.31 92 ILE A CA 1
ATOM 737 C C . ILE A 1 92 ? -9.616 3.154 10.912 1.00 98.31 92 ILE A C 1
ATOM 739 O O . ILE A 1 92 ? -9.277 3.907 11.817 1.00 98.31 92 ILE A O 1
ATOM 743 N N . ALA A 1 93 ? -10.160 1.959 11.160 1.00 98.31 93 ALA A N 1
ATOM 744 C CA . ALA A 1 93 ? -10.452 1.503 12.519 1.00 98.31 93 ALA A CA 1
ATOM 745 C C . ALA A 1 93 ? -9.199 1.482 13.409 1.00 98.31 93 ALA A C 1
ATOM 747 O O . ALA A 1 93 ? -9.230 1.899 14.566 1.00 98.31 93 ALA A O 1
ATOM 748 N N . THR A 1 94 ? -8.071 1.035 12.854 1.00 98.50 94 THR A N 1
ATOM 749 C CA . THR A 1 94 ? -6.790 1.035 13.570 1.00 98.50 94 THR A CA 1
ATOM 750 C C . THR A 1 94 ? -6.268 2.455 13.780 1.00 98.50 94 THR A C 1
ATOM 752 O O . THR A 1 94 ? -5.806 2.782 14.872 1.00 98.50 94 THR A O 1
ATOM 755 N N . ALA A 1 95 ? -6.363 3.323 12.768 1.00 98.44 95 ALA A N 1
ATOM 756 C CA . ALA A 1 95 ? -5.956 4.723 12.886 1.00 98.44 95 ALA A CA 1
ATOM 757 C C . ALA A 1 95 ? -6.766 5.470 13.960 1.00 98.44 95 ALA A C 1
ATOM 759 O O . ALA A 1 95 ? -6.188 6.214 14.758 1.00 98.44 95 ALA A O 1
ATOM 760 N N . ASP A 1 96 ? -8.071 5.220 14.040 1.00 98.56 96 ASP A N 1
ATOM 761 C CA . ASP A 1 96 ? -8.956 5.768 15.067 1.00 98.56 96 ASP A CA 1
ATOM 762 C C . ASP A 1 96 ? -8.600 5.225 16.455 1.00 98.56 96 ASP A C 1
ATOM 764 O O . ASP A 1 96 ? -8.483 6.002 17.403 1.00 98.56 96 ASP A O 1
ATOM 768 N N . ALA A 1 97 ? -8.323 3.921 16.581 1.00 98.56 97 ALA A N 1
ATOM 769 C CA . ALA A 1 97 ? -7.856 3.325 17.833 1.00 98.56 97 ALA A CA 1
ATOM 770 C C . ALA A 1 97 ? -6.526 3.943 18.302 1.00 98.56 97 ALA A C 1
ATOM 772 O O . ALA A 1 97 ? -6.388 4.298 19.473 1.00 98.56 97 ALA A O 1
ATOM 773 N N . CYS A 1 98 ? -5.560 4.139 17.397 1.00 98.56 98 CYS A N 1
ATOM 774 C CA . CYS A 1 98 ? -4.292 4.807 17.701 1.00 98.56 98 CYS A CA 1
ATOM 775 C C . CYS A 1 98 ? -4.495 6.276 18.091 1.00 98.56 98 CYS A C 1
ATOM 777 O O . CYS A 1 98 ? -3.869 6.762 19.034 1.00 98.56 98 CYS A O 1
ATOM 779 N N . THR A 1 99 ? -5.388 6.978 17.393 1.00 98.62 99 THR A N 1
ATOM 780 C CA . THR A 1 99 ? -5.742 8.368 17.694 1.00 98.62 99 THR A CA 1
ATOM 781 C C . THR A 1 99 ? -6.347 8.465 19.092 1.00 98.62 99 THR A C 1
ATOM 783 O O . THR A 1 99 ? -5.857 9.231 19.924 1.00 98.62 99 THR A O 1
ATOM 786 N N . LYS A 1 100 ? -7.335 7.619 19.398 1.00 98.38 100 LYS A N 1
ATOM 787 C CA . LYS A 1 100 ? -7.962 7.511 20.719 1.00 98.38 100 LYS A CA 1
ATOM 788 C C . LYS A 1 100 ? -6.942 7.158 21.799 1.00 98.38 100 LYS A C 1
ATOM 790 O O . LYS A 1 100 ? -6.874 7.838 22.815 1.00 98.38 100 LYS A O 1
ATOM 795 N N . SER A 1 101 ? -6.086 6.167 21.552 1.00 98.62 101 SER A N 1
ATOM 796 C CA . SER A 1 101 ? -5.023 5.752 22.473 1.00 98.62 101 SER A CA 1
ATOM 797 C C . SER A 1 101 ? -4.083 6.904 22.824 1.00 98.62 101 SER A C 1
ATOM 799 O O . SER A 1 101 ? -3.778 7.116 23.998 1.00 98.62 101 SER A O 1
ATOM 801 N N . ARG A 1 102 ? -3.677 7.695 21.823 1.00 98.44 102 ARG A N 1
ATOM 802 C CA . ARG A 1 102 ? -2.827 8.872 22.018 1.00 98.44 102 ARG A CA 1
ATOM 803 C C . ARG A 1 102 ? -3.516 9.954 22.849 1.00 98.44 102 ARG A C 1
ATOM 805 O O . ARG A 1 102 ? -2.875 10.525 23.726 1.00 98.44 102 ARG A O 1
ATOM 812 N N . TYR A 1 103 ? -4.781 10.262 22.564 1.00 98.56 103 TYR A N 1
ATOM 813 C CA . TYR A 1 103 ? -5.505 11.337 23.254 1.00 98.56 103 TYR A CA 1
ATOM 814 C C . TYR A 1 103 ? -6.011 10.940 24.648 1.00 98.56 103 TYR A C 1
ATOM 816 O O . TYR A 1 103 ? -6.082 11.794 25.526 1.00 98.56 103 TYR A O 1
ATOM 824 N N . GLU A 1 104 ? -6.309 9.661 24.878 1.00 98.25 104 GLU A N 1
ATOM 825 C CA . GLU A 1 104 ? -6.755 9.130 26.175 1.00 98.25 104 GLU A CA 1
ATOM 826 C C . GLU A 1 104 ? -5.603 8.558 27.021 1.00 98.25 104 GLU A C 1
ATOM 828 O O . GLU A 1 104 ? -5.822 8.145 28.158 1.00 98.25 104 GLU A O 1
ATOM 833 N N . ASN A 1 105 ? -4.377 8.525 26.483 1.00 98.19 105 ASN A N 1
ATOM 834 C CA . ASN A 1 105 ? -3.174 7.991 27.130 1.00 98.19 105 ASN A CA 1
ATOM 835 C C . ASN A 1 105 ? -3.370 6.584 27.734 1.00 98.19 105 ASN A C 1
ATOM 837 O O . ASN A 1 105 ? -2.954 6.292 28.858 1.00 98.19 105 ASN A O 1
ATOM 841 N N . ARG A 1 106 ? -4.027 5.697 26.982 1.00 98.50 106 ARG A N 1
ATOM 842 C CA . ARG A 1 106 ? -4.270 4.302 27.377 1.00 98.50 106 ARG A CA 1
ATOM 843 C C . ARG A 1 106 ? -4.214 3.370 26.178 1.00 98.50 106 ARG A C 1
ATOM 845 O O . ARG A 1 106 ? -4.324 3.804 25.032 1.00 98.50 106 ARG A O 1
ATOM 852 N N . LYS A 1 107 ? -4.090 2.071 26.439 1.00 98.25 107 LYS A N 1
ATOM 853 C CA . LYS A 1 107 ? -4.314 1.052 25.407 1.00 98.25 107 LYS A CA 1
ATOM 854 C C . LYS A 1 107 ? -5.790 1.057 24.997 1.00 98.25 107 LYS A C 1
ATOM 856 O O . LYS A 1 107 ? -6.665 1.224 25.850 1.00 98.25 107 LYS A O 1
ATOM 861 N N . VAL A 1 108 ? -6.029 0.902 23.700 1.00 98.31 108 VAL A N 1
ATOM 862 C CA . VAL A 1 108 ? -7.356 0.847 23.081 1.00 98.31 108 VAL A CA 1
ATOM 863 C C . VAL A 1 108 ? -7.401 -0.407 22.225 1.00 98.31 108 VAL A C 1
ATOM 865 O O . VAL A 1 108 ? -6.527 -0.600 21.380 1.00 98.31 108 VAL A O 1
ATOM 868 N N . GLU A 1 109 ? -8.403 -1.247 22.448 1.00 98.00 109 GLU A N 1
ATOM 869 C CA . GLU A 1 109 ? -8.651 -2.410 21.596 1.00 98.00 109 GLU A CA 1
ATOM 870 C C . GLU A 1 109 ? -9.372 -1.966 20.316 1.00 98.00 109 GLU A C 1
ATOM 872 O O . GLU A 1 109 ? -10.271 -1.127 20.366 1.00 98.00 109 GLU A O 1
ATOM 877 N N . VAL A 1 110 ? -9.039 -2.547 19.158 1.00 97.25 110 VAL A N 1
ATOM 878 C CA . VAL A 1 110 ? -9.709 -2.208 17.878 1.00 97.25 110 VAL A CA 1
ATOM 879 C C . VAL A 1 110 ? -11.212 -2.531 17.921 1.00 97.25 110 VAL A C 1
ATOM 881 O O . VAL A 1 110 ? -12.017 -1.867 17.263 1.00 97.25 110 VAL A O 1
ATOM 884 N N . ALA A 1 111 ? -11.611 -3.499 18.752 1.00 97.25 111 ALA A N 1
ATOM 885 C CA . ALA A 1 111 ? -13.012 -3.805 19.036 1.00 97.25 111 ALA A CA 1
ATOM 886 C C . ALA A 1 111 ? -13.786 -2.586 19.580 1.00 97.25 111 ALA A C 1
ATOM 888 O O . ALA A 1 111 ? -14.947 -2.403 19.242 1.00 97.25 111 ALA A O 1
ATOM 889 N N . GLU A 1 112 ? -13.137 -1.677 20.324 1.00 97.25 112 GLU A N 1
ATOM 890 C CA . GLU A 1 112 ? -13.783 -0.445 20.807 1.00 97.25 112 GLU A CA 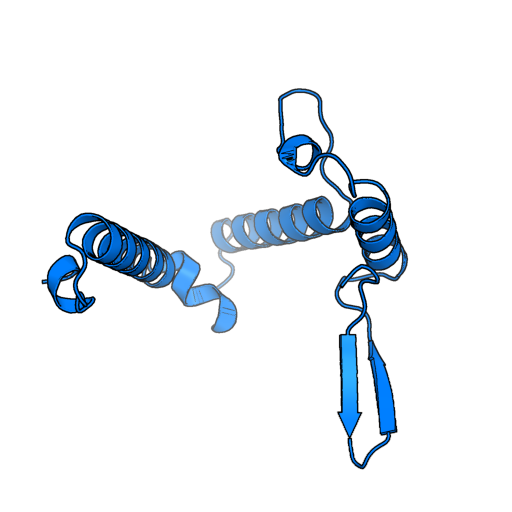1
ATOM 891 C C . GLU A 1 112 ? -14.189 0.520 19.680 1.00 97.25 112 GLU A C 1
ATOM 893 O O . GLU A 1 112 ? -14.990 1.423 19.916 1.00 97.25 112 GLU A O 1
ATOM 898 N N . ILE A 1 113 ? -13.598 0.381 18.488 1.00 97.31 113 ILE A N 1
ATOM 899 C CA . ILE A 1 113 ? -13.914 1.198 17.307 1.00 97.31 113 ILE A CA 1
ATOM 900 C C . ILE A 1 113 ? -14.916 0.485 16.396 1.00 97.31 113 ILE A C 1
ATOM 902 O O . ILE A 1 113 ? -15.752 1.127 15.766 1.00 97.31 113 ILE A O 1
ATOM 906 N N . THR A 1 114 ? -14.814 -0.840 16.303 1.00 93.94 114 THR A N 1
ATOM 907 C CA . THR A 1 114 ? -15.569 -1.643 15.331 1.00 93.94 114 THR A CA 1
ATOM 908 C C . THR A 1 114 ? -16.916 -2.149 15.847 1.00 93.94 114 THR A C 1
ATOM 910 O O . THR A 1 114 ? -17.781 -2.415 15.014 1.00 93.94 114 THR A O 1
ATOM 913 N N . GLY A 1 115 ? -17.124 -2.175 17.172 1.00 83.75 115 GLY A N 1
ATOM 914 C CA . GLY A 1 115 ? -18.361 -2.638 17.810 1.00 83.75 115 GLY A CA 1
ATOM 915 C C . GLY A 1 115 ? -18.322 -4.121 18.132 1.00 83.75 115 GLY A C 1
ATOM 916 O O . GLY A 1 115 ? -18.574 -4.922 17.207 1.00 83.75 115 GLY A O 1
#

Secondary structure (DSSP, 8-state):
--S--EEEEETTEEEEE-SSSSHHHHHHHHHHHHHTTT-GGGGS--TTPPPPHHHHHHHHHHHHHHHHHHTTPPPPGGGHHHHSSHHHHHHHHHHHHHHHHHHHTS---THHHH-

Organism: Pasteurella multocida (NCBI:txid747)

pLDDT: mean 92.5, std 10.12, range [51.31, 98.62]

Foldseek 3Di:
DQQAWDWDADPNDIDIDHPAPDPVLRVQSSCVSVVCVPPPVVQDDDPPDDHRPRVVVVVVVVVVVVVVVVVPDDDDPVCVCVVVCVVVCVVVLVVVQVVCCVVVVHHGDSVVSVD

InterPro domains:
  IPR004104 Gfo/Idh/MocA-like oxidoreductase, C-terminal [PF02894] (5-110)